Protein AF-A0A2K0XSJ3-F1 (afdb_monomer_lite)

Sequence (129 aa):
MYYWVDPITQGQSIPSISGEFYWQDGCLYLLNQHGKLAAAFPEFPKDAIQWNEQDKTLTMTNKDRPPKQFSFKMGDVIYTNGSNFRYEDILVDRFMNDKTPEDIKCLTTAVGVANLGTISIEKYDMSDK

Secondary structure (DSSP, 8-state):
------S------PPEEEEEEEEETTEEEEEETTEEEEEE-TTS-TTSEEEETTTTEEEEE---SS--EEEEETTPEEEEEEEEEEGGGS-HHHHHTT--HHHHHHHHTSSEEEEEEEEEEEEE-TT--

pLDDT: mean 76.55, std 16.12, range [33.06, 93.25]

Radius of gyration: 16.88 Å; chains: 1; bounding box: 43×54×40 Å

Foldseek 3Di:
DDDPDPPDPPVPPQDKDKAQWADDPNWTWGQDPVGTATEDAPPADPPQWDADPVQQKIWGWDPDVVIDIDIDHGRWMKIAGWDKDFCVRDDVVVVCPPDDPVRCVRHVVTRTHTHGDDPDIDTDDPVPD

Structure (mmCIF, N/CA/C/O backbone):
data_AF-A0A2K0XSJ3-F1
#
_entry.id   AF-A0A2K0XSJ3-F1
#
loop_
_atom_site.group_PDB
_atom_site.id
_atom_site.type_symbol
_atom_site.label_atom_id
_atom_site.label_alt_id
_atom_site.label_comp_id
_atom_site.label_asym_id
_atom_site.label_entity_id
_atom_site.label_seq_id
_atom_site.pdbx_PDB_ins_code
_atom_site.Cartn_x
_atom_site.Cartn_y
_atom_site.Cartn_z
_atom_site.occupancy
_atom_site.B_iso_or_equiv
_atom_site.auth_seq_id
_atom_site.auth_comp_id
_atom_site.auth_asym_id
_atom_site.auth_atom_id
_atom_site.pdbx_PDB_model_num
ATOM 1 N N . MET A 1 1 ? -1.631 41.365 25.341 1.00 34.91 1 MET A N 1
ATOM 2 C CA . MET A 1 1 ? -0.791 40.248 24.868 1.00 34.91 1 MET A CA 1
ATOM 3 C C . MET A 1 1 ? -1.286 39.922 23.471 1.00 34.91 1 MET A C 1
ATOM 5 O O . MET A 1 1 ? -2.375 39.385 23.341 1.00 34.91 1 MET A O 1
ATOM 9 N N . TYR A 1 2 ? -0.601 40.427 22.445 1.00 33.06 2 TYR A N 1
ATOM 10 C CA . TYR A 1 2 ? -1.016 40.266 21.051 1.00 33.06 2 TYR A CA 1
ATOM 11 C C . TYR A 1 2 ? -0.237 39.093 20.465 1.00 33.06 2 TYR A C 1
ATOM 13 O O . TYR A 1 2 ? 0.990 39.139 20.415 1.00 33.06 2 TYR A O 1
ATOM 21 N N . TYR A 1 3 ? -0.944 38.034 20.078 1.00 35.97 3 TYR A N 1
ATOM 22 C CA . TYR A 1 3 ? -0.349 36.914 19.361 1.00 35.97 3 TYR A CA 1
ATOM 23 C C . TYR A 1 3 ? -0.208 37.328 17.896 1.00 35.97 3 TYR A C 1
ATOM 25 O O . TYR A 1 3 ? -1.202 37.452 17.184 1.00 35.97 3 TYR A O 1
ATOM 33 N N . TRP A 1 4 ? 1.025 37.593 17.468 1.00 35.91 4 TRP A N 1
ATOM 34 C CA . TRP A 1 4 ? 1.365 37.648 16.051 1.00 35.91 4 TRP A CA 1
ATOM 35 C C . TRP A 1 4 ? 1.366 36.212 15.534 1.00 35.91 4 TRP A C 1
ATOM 37 O O . TRP A 1 4 ? 2.270 35.438 15.841 1.00 35.91 4 TRP A O 1
ATOM 47 N N . VAL A 1 5 ? 0.316 35.840 14.807 1.00 46.62 5 VAL A N 1
ATOM 48 C CA . VAL A 1 5 ? 0.317 34.621 13.998 1.00 46.62 5 VAL A CA 1
ATOM 49 C C . VAL A 1 5 ? 0.847 35.042 12.638 1.00 46.62 5 VAL A C 1
ATOM 51 O O . VAL A 1 5 ? 0.178 35.799 11.940 1.00 46.62 5 VAL A O 1
ATOM 54 N N . ASP A 1 6 ? 2.066 34.622 12.309 1.00 41.47 6 ASP A N 1
ATOM 55 C CA . ASP A 1 6 ? 2.642 34.789 10.975 1.00 41.47 6 ASP A CA 1
ATOM 56 C C . ASP A 1 6 ? 1.745 34.055 9.958 1.00 41.47 6 ASP A C 1
ATOM 58 O O . ASP A 1 6 ? 1.634 32.822 10.011 1.00 41.47 6 ASP A O 1
ATOM 62 N N . PRO A 1 7 ? 1.038 34.771 9.068 1.00 48.38 7 PRO A N 1
ATOM 63 C CA . PRO A 1 7 ? 0.263 34.154 8.018 1.00 48.38 7 PRO A CA 1
ATOM 64 C C . PRO A 1 7 ? 1.208 33.983 6.835 1.00 48.38 7 PRO A C 1
ATOM 66 O O . PRO A 1 7 ? 1.340 34.924 6.069 1.00 48.38 7 PRO A O 1
ATOM 69 N N . ILE A 1 8 ? 1.866 32.823 6.733 1.00 45.66 8 ILE A N 1
ATOM 70 C CA . ILE A 1 8 ? 2.554 32.221 5.561 1.00 45.66 8 ILE A CA 1
ATOM 71 C C . ILE A 1 8 ? 3.729 31.355 6.073 1.00 45.66 8 ILE A C 1
ATOM 73 O O . ILE A 1 8 ? 4.863 31.409 5.613 1.00 45.66 8 ILE A O 1
ATOM 77 N N . THR A 1 9 ? 3.450 30.407 6.966 1.00 44.47 9 THR A N 1
ATOM 78 C CA . THR A 1 9 ? 3.982 29.070 6.677 1.00 44.47 9 THR A CA 1
ATOM 79 C C . THR A 1 9 ? 2.993 28.478 5.688 1.00 44.47 9 THR A C 1
ATOM 81 O O . THR A 1 9 ? 1.965 27.928 6.070 1.00 44.47 9 THR A O 1
ATOM 84 N N . GLN A 1 10 ? 3.244 28.673 4.389 1.00 42.19 10 GLN A N 1
ATOM 85 C CA . GLN A 1 10 ? 2.702 27.758 3.388 1.00 42.19 10 GLN A CA 1
ATOM 86 C C . GLN A 1 10 ? 3.168 26.376 3.843 1.00 42.19 10 GLN A C 1
ATOM 88 O O . GLN A 1 10 ? 4.339 26.041 3.666 1.00 42.19 10 GLN A O 1
ATOM 93 N N . GLY A 1 11 ? 2.304 25.640 4.551 1.00 43.75 11 GLY A N 1
ATOM 94 C CA . GLY A 1 11 ? 2.582 24.266 4.937 1.00 43.75 11 GLY A CA 1
ATOM 95 C C . GLY A 1 11 ? 3.022 23.570 3.665 1.00 43.75 11 GLY A C 1
ATOM 96 O O . GLY A 1 11 ? 2.283 23.604 2.679 1.00 43.75 11 GLY A O 1
ATOM 97 N N . GLN A 1 12 ? 4.270 23.096 3.637 1.00 43.47 12 GLN A N 1
ATOM 98 C CA . GLN A 1 12 ? 4.832 22.472 2.446 1.00 43.47 12 GLN A CA 1
ATOM 99 C C . GLN A 1 12 ? 3.807 21.466 1.932 1.00 43.47 12 GLN A C 1
ATOM 101 O O . GLN A 1 12 ? 3.343 20.635 2.712 1.00 43.47 12 GLN A O 1
ATOM 106 N N . SER A 1 13 ? 3.401 21.602 0.663 1.00 47.97 13 SER A N 1
ATOM 107 C CA . SER A 1 13 ? 2.453 20.681 0.037 1.00 47.97 13 SER A CA 1
ATOM 108 C C . SER A 1 13 ? 2.991 19.277 0.240 1.00 47.97 13 SER A C 1
ATOM 110 O O . SER A 1 13 ? 3.991 18.910 -0.379 1.00 47.97 13 SER A O 1
ATOM 112 N N . ILE A 1 14 ? 2.375 18.517 1.141 1.00 55.66 14 ILE A N 1
ATOM 113 C CA . ILE A 1 14 ? 2.830 17.166 1.406 1.00 55.66 14 ILE A CA 1
ATOM 114 C C . ILE A 1 14 ? 2.374 16.347 0.196 1.00 55.66 14 ILE A C 1
ATOM 116 O O . ILE A 1 14 ? 1.168 16.314 -0.061 1.00 55.66 14 ILE A O 1
ATOM 120 N N . PRO A 1 15 ? 3.292 15.764 -0.595 1.00 61.25 15 PRO A N 1
ATOM 121 C CA . PRO A 1 15 ? 2.915 15.013 -1.783 1.00 61.25 15 PRO A CA 1
ATOM 122 C C . PRO A 1 15 ? 1.889 13.950 -1.404 1.00 61.25 15 PRO A C 1
ATOM 124 O O . PRO A 1 15 ? 2.125 13.152 -0.495 1.00 61.25 15 PRO A O 1
ATOM 127 N N . SER A 1 16 ? 0.730 13.999 -2.059 1.00 73.69 16 SER A N 1
ATOM 128 C CA . SER A 1 16 ? -0.356 13.062 -1.830 1.00 73.69 16 SER A CA 1
ATOM 129 C C . SER A 1 16 ? -0.290 11.940 -2.856 1.00 73.69 16 SER A C 1
ATOM 131 O O . SER A 1 16 ? -0.120 12.152 -4.057 1.00 73.69 16 SER A O 1
ATOM 133 N N . ILE A 1 17 ? -0.414 10.719 -2.363 1.00 81.38 17 ILE A N 1
ATOM 134 C CA . ILE A 1 17 ? -0.574 9.518 -3.161 1.00 81.38 17 ILE A CA 1
ATOM 135 C C . ILE A 1 17 ? -1.963 8.967 -2.891 1.00 81.38 17 ILE A C 1
ATOM 137 O O . ILE A 1 17 ? -2.459 8.998 -1.764 1.00 81.38 17 ILE A O 1
ATOM 141 N N . SER A 1 18 ? -2.603 8.499 -3.956 1.00 86.81 18 SER A N 1
ATOM 142 C CA . SER A 1 18 ? -3.914 7.880 -3.871 1.00 86.81 18 SER A CA 1
ATOM 143 C C . SER A 1 18 ? -3.973 6.616 -4.705 1.00 86.81 18 SER A C 1
ATOM 145 O O . SER A 1 18 ? -3.262 6.477 -5.708 1.00 86.81 18 SER A O 1
ATOM 147 N N . GLY A 1 19 ? -4.806 5.689 -4.258 1.00 87.81 19 GLY A N 1
ATOM 148 C CA . GLY A 1 19 ? -5.080 4.458 -4.971 1.00 87.81 19 GLY A CA 1
ATOM 149 C C . GLY A 1 19 ? -6.080 3.592 -4.230 1.00 87.81 19 GLY A C 1
ATOM 150 O O . GLY A 1 19 ? -6.262 3.714 -3.019 1.00 87.81 19 GLY A O 1
ATOM 151 N N . GLU A 1 20 ? -6.719 2.714 -4.984 1.00 93.06 20 GLU A N 1
ATOM 152 C CA . GLU A 1 20 ? -7.548 1.652 -4.447 1.00 93.06 20 GLU A CA 1
ATOM 153 C C . GLU A 1 20 ? -6.660 0.631 -3.733 1.00 93.06 20 GLU A C 1
ATOM 155 O O . GLU A 1 20 ? -5.664 0.147 -4.279 1.00 93.06 20 GLU A O 1
ATOM 160 N N . PHE A 1 21 ? -7.009 0.322 -2.493 1.00 90.19 21 PHE A N 1
ATOM 161 C CA . PHE A 1 21 ? -6.300 -0.646 -1.682 1.00 90.19 21 PHE A CA 1
ATOM 162 C C . PHE A 1 21 ? -6.623 -2.076 -2.120 1.00 90.19 21 PHE A C 1
ATOM 164 O O . PHE A 1 21 ? -7.784 -2.484 -2.209 1.00 90.19 21 PHE A O 1
ATOM 171 N N . TYR A 1 22 ? -5.568 -2.860 -2.337 1.00 92.50 22 TYR A N 1
ATOM 172 C CA . TYR A 1 22 ? -5.668 -4.227 -2.826 1.00 92.50 22 TYR A CA 1
ATOM 173 C C . TYR A 1 22 ? -4.671 -5.145 -2.109 1.00 92.50 22 TYR A C 1
ATOM 175 O O . TYR A 1 22 ? -3.477 -4.854 -2.041 1.00 92.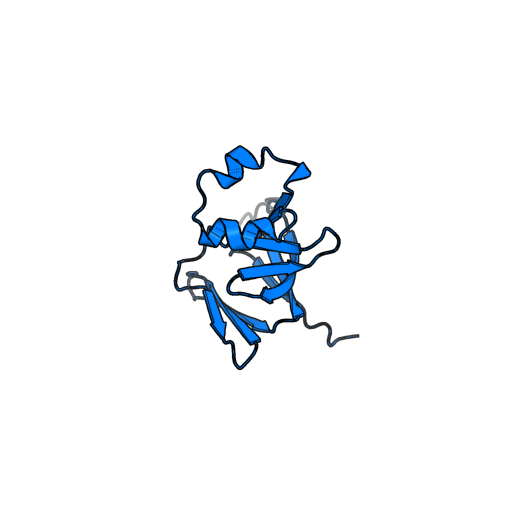50 22 TYR A O 1
ATOM 183 N N . TRP A 1 23 ? -5.151 -6.274 -1.586 1.00 90.50 23 TRP A N 1
ATOM 184 C CA . TRP A 1 23 ? -4.331 -7.293 -0.927 1.00 90.50 23 TRP A CA 1
ATOM 185 C C . TRP A 1 23 ? -4.323 -8.584 -1.740 1.00 90.50 23 TRP A C 1
ATOM 187 O O . TRP A 1 23 ? -5.380 -9.102 -2.101 1.00 90.50 23 TRP A O 1
ATOM 197 N N . GLN A 1 24 ? -3.137 -9.130 -2.003 1.00 88.94 24 GLN A N 1
ATOM 198 C CA . GLN A 1 24 ? -2.992 -10.399 -2.712 1.00 88.94 24 GLN A CA 1
ATOM 199 C C . GLN A 1 24 ? -1.712 -11.123 -2.291 1.00 88.94 24 GLN A C 1
ATOM 201 O O . GLN A 1 24 ? -0.646 -10.521 -2.237 1.00 88.94 24 GLN A O 1
ATOM 206 N N . ASP A 1 25 ? -1.812 -12.431 -2.037 1.00 86.75 25 ASP A N 1
ATOM 207 C CA . ASP A 1 25 ? -0.674 -13.331 -1.790 1.00 86.75 25 ASP A CA 1
ATOM 208 C C . ASP A 1 25 ? 0.300 -12.855 -0.691 1.00 86.75 25 ASP A C 1
ATOM 210 O O . ASP A 1 25 ? 1.505 -13.116 -0.757 1.00 86.75 25 ASP A O 1
ATOM 214 N N . GLY A 1 26 ? -0.220 -12.175 0.337 1.00 84.62 26 GLY A N 1
ATOM 215 C CA . GLY A 1 26 ? 0.573 -11.622 1.442 1.00 84.62 26 GLY A CA 1
ATOM 216 C C . GLY A 1 26 ? 1.206 -10.257 1.152 1.00 84.62 26 GLY A C 1
ATOM 217 O O . GLY A 1 26 ? 2.029 -9.796 1.936 1.00 84.62 26 GLY A O 1
ATOM 218 N N . CYS A 1 27 ? 0.843 -9.627 0.037 1.00 89.31 27 CYS A N 1
ATOM 219 C CA . CYS A 1 27 ? 1.373 -8.351 -0.413 1.00 89.31 27 CYS A CA 1
ATOM 220 C C . CYS A 1 27 ? 0.279 -7.283 -0.459 1.00 89.31 27 CYS A C 1
ATOM 222 O O . CYS A 1 27 ? -0.860 -7.544 -0.859 1.00 89.31 27 CYS A O 1
ATOM 224 N N . LEU A 1 28 ? 0.663 -6.064 -0.084 1.00 89.94 28 LEU A N 1
ATOM 225 C CA . LEU A 1 28 ? -0.198 -4.891 -0.099 1.00 89.94 28 LEU A CA 1
ATOM 226 C C . LEU A 1 28 ? 0.085 -4.036 -1.329 1.00 89.94 28 LEU A C 1
ATOM 228 O O . LEU A 1 28 ? 1.243 -3.747 -1.637 1.00 89.94 28 LEU A O 1
ATOM 232 N N . TYR A 1 29 ? -0.972 -3.604 -2.006 1.00 92.69 29 TYR A N 1
ATOM 233 C CA . TYR A 1 29 ? -0.886 -2.795 -3.209 1.00 92.69 29 TYR A CA 1
ATOM 234 C C . TYR A 1 29 ? -1.804 -1.581 -3.145 1.00 92.69 29 TYR A C 1
ATOM 236 O O . TYR A 1 29 ? -2.865 -1.606 -2.518 1.00 92.69 29 TYR A O 1
ATOM 244 N N . LEU A 1 30 ? -1.398 -0.542 -3.869 1.00 91.88 30 LEU A N 1
ATOM 245 C CA . LEU A 1 30 ? -2.274 0.533 -4.304 1.00 91.88 30 LEU A CA 1
ATOM 246 C C . LEU A 1 30 ? -2.436 0.474 -5.817 1.00 91.88 30 LEU A C 1
ATOM 248 O O . LEU A 1 30 ? -1.451 0.518 -6.558 1.00 91.88 30 LEU A O 1
ATOM 252 N N . LEU A 1 31 ? -3.682 0.388 -6.266 1.00 93.19 31 LEU A N 1
ATOM 253 C CA . LEU A 1 31 ? -4.049 0.471 -7.671 1.00 93.19 31 LEU A CA 1
ATOM 254 C C . LEU A 1 31 ? -4.409 1.916 -7.990 1.00 93.19 31 LEU A C 1
ATOM 256 O O . LEU A 1 31 ? -5.309 2.495 -7.387 1.00 93.19 31 LEU A O 1
ATOM 260 N N . ASN A 1 32 ? -3.713 2.517 -8.942 1.00 88.06 32 ASN A N 1
ATOM 261 C CA . ASN A 1 32 ? -4.059 3.843 -9.433 1.00 88.06 32 ASN A CA 1
ATOM 262 C C . ASN A 1 32 ? -3.979 3.889 -10.960 1.00 88.06 32 ASN A C 1
ATOM 264 O O . ASN A 1 32 ? -3.676 2.893 -11.616 1.00 88.06 32 ASN A O 1
ATOM 268 N N . GLN A 1 33 ? -4.232 5.065 -11.537 1.00 85.00 33 GLN A N 1
ATOM 269 C CA . GLN A 1 33 ? -4.180 5.276 -12.989 1.00 85.00 33 GLN A CA 1
ATOM 270 C C . GLN A 1 33 ? -2.817 4.934 -13.626 1.00 85.00 33 GLN A C 1
ATOM 272 O O . GLN A 1 33 ? -2.739 4.744 -14.836 1.00 85.00 33 GLN A O 1
ATOM 277 N N . HIS A 1 34 ? -1.747 4.860 -12.829 1.00 81.94 34 HIS A N 1
ATOM 278 C CA . HIS A 1 34 ? -0.392 4.534 -13.276 1.00 81.94 34 HIS A CA 1
ATOM 279 C C . HIS A 1 34 ? -0.051 3.044 -13.114 1.00 81.94 34 HIS A C 1
ATOM 281 O O . HIS A 1 34 ? 1.008 2.613 -13.567 1.00 81.94 34 HIS A O 1
ATOM 287 N N . GLY A 1 35 ? -0.933 2.255 -12.494 1.00 89.31 35 GLY A N 1
ATOM 288 C CA . GLY A 1 35 ? -0.807 0.810 -12.352 1.00 89.31 35 GLY A CA 1
ATOM 289 C C . GLY A 1 35 ? -0.811 0.330 -10.902 1.00 89.31 35 GLY A C 1
ATOM 290 O O . GLY A 1 35 ? -1.262 1.015 -9.984 1.00 89.31 35 GLY A O 1
ATOM 291 N N . LYS A 1 36 ? -0.322 -0.899 -10.713 1.00 93.25 36 LYS A N 1
ATOM 292 C CA . LYS A 1 36 ? -0.250 -1.571 -9.413 1.00 93.25 36 LYS A CA 1
ATOM 293 C C . LYS A 1 36 ? 1.075 -1.254 -8.726 1.00 93.25 36 LYS A C 1
ATOM 295 O O . LYS A 1 36 ? 2.119 -1.741 -9.157 1.00 93.25 36 LYS A O 1
ATOM 300 N N . LEU A 1 37 ? 1.033 -0.464 -7.660 1.00 92.06 37 LEU A N 1
ATOM 301 C CA . LEU A 1 37 ? 2.199 -0.105 -6.854 1.00 92.06 37 LEU A CA 1
ATOM 302 C C . LEU A 1 37 ? 2.256 -0.980 -5.605 1.00 92.06 37 LEU A C 1
ATOM 304 O O . LEU A 1 37 ? 1.261 -1.091 -4.893 1.00 92.06 37 LEU A O 1
ATOM 308 N N . ALA A 1 38 ? 3.411 -1.582 -5.324 1.00 91.44 38 ALA A N 1
ATOM 309 C CA . ALA A 1 38 ? 3.639 -2.263 -4.055 1.00 91.44 38 ALA A CA 1
ATOM 310 C C . ALA A 1 38 ? 3.673 -1.216 -2.943 1.00 91.44 38 ALA A C 1
ATOM 312 O O . ALA A 1 38 ? 4.429 -0.247 -3.014 1.00 91.44 38 ALA A O 1
ATOM 313 N N . ALA A 1 39 ? 2.837 -1.380 -1.933 1.00 89.50 39 ALA A N 1
ATOM 314 C CA . ALA A 1 39 ? 2.767 -0.434 -0.842 1.00 89.50 39 ALA A CA 1
ATOM 315 C C . ALA A 1 39 ? 3.790 -0.788 0.235 1.00 89.50 39 ALA A C 1
ATOM 317 O O . ALA A 1 39 ? 3.883 -1.930 0.685 1.00 89.50 39 ALA A O 1
ATOM 318 N N . ALA A 1 40 ? 4.536 0.217 0.665 1.00 86.25 40 ALA A N 1
ATOM 319 C CA . ALA A 1 40 ? 5.478 0.128 1.760 1.00 86.25 40 ALA A CA 1
ATOM 320 C C . ALA A 1 40 ? 5.143 1.187 2.806 1.00 86.25 40 ALA A C 1
ATOM 322 O O . ALA A 1 40 ? 4.643 2.267 2.493 1.00 86.25 40 ALA A O 1
ATOM 323 N N . PHE A 1 41 ? 5.460 0.880 4.057 1.00 81.38 41 PHE A N 1
ATOM 324 C CA . PHE A 1 41 ? 5.151 1.738 5.193 1.00 81.38 41 PHE A CA 1
ATOM 325 C C . PHE A 1 41 ? 6.423 1.995 6.002 1.00 81.38 41 PHE A C 1
ATOM 327 O O . PHE A 1 41 ? 6.590 1.442 7.088 1.00 81.38 41 PHE A O 1
ATOM 334 N N . PRO A 1 42 ? 7.365 2.790 5.466 1.00 74.44 42 PRO A N 1
ATOM 335 C CA . PRO A 1 42 ? 8.688 2.966 6.069 1.00 74.44 42 PRO A CA 1
ATOM 336 C C . PRO A 1 42 ? 8.635 3.570 7.480 1.00 74.44 42 PRO A C 1
ATOM 338 O O . PRO A 1 42 ? 9.532 3.334 8.285 1.00 74.44 42 PRO A O 1
ATOM 341 N N . GLU A 1 43 ? 7.583 4.330 7.784 1.00 72.00 43 GLU A N 1
ATOM 342 C CA . GLU A 1 43 ? 7.382 4.987 9.079 1.00 72.00 43 GLU A CA 1
ATOM 343 C C . GLU A 1 43 ? 6.529 4.158 10.054 1.00 72.00 43 GLU A C 1
ATOM 345 O O . GLU A 1 43 ? 6.448 4.497 11.237 1.00 72.00 43 GLU A O 1
ATOM 350 N N . PHE A 1 44 ? 5.899 3.066 9.597 1.00 70.00 44 PHE A N 1
ATOM 351 C CA . PHE A 1 44 ? 5.070 2.239 10.468 1.00 70.00 44 PHE A CA 1
ATOM 352 C C . PHE A 1 44 ? 5.912 1.212 11.244 1.00 70.00 44 PHE A C 1
ATOM 354 O O . PHE A 1 44 ? 6.788 0.544 10.691 1.00 70.00 44 PHE A O 1
ATOM 361 N N . PRO A 1 45 ? 5.613 1.013 12.537 1.00 69.00 45 PRO A N 1
ATOM 362 C CA . PRO A 1 45 ? 6.071 -0.152 13.286 1.00 69.00 45 PRO A CA 1
ATOM 363 C C . PRO A 1 45 ? 5.646 -1.457 12.600 1.00 69.00 45 PRO A C 1
ATOM 365 O O . PRO A 1 45 ? 4.555 -1.532 12.038 1.00 69.00 45 PRO A O 1
ATOM 368 N N . LYS A 1 46 ? 6.462 -2.513 12.710 1.00 66.88 46 LYS A N 1
ATOM 369 C CA . LYS A 1 46 ? 6.182 -3.822 12.084 1.00 66.88 46 LYS A CA 1
ATOM 370 C C . LYS A 1 46 ? 4.825 -4.427 12.474 1.00 66.88 46 LYS A C 1
ATOM 372 O O . LYS A 1 46 ? 4.263 -5.194 11.708 1.00 66.88 46 LYS A O 1
ATOM 377 N N . ASP A 1 47 ? 4.321 -4.101 13.657 1.00 74.69 47 ASP A N 1
ATOM 378 C CA . ASP A 1 47 ? 3.077 -4.596 14.254 1.00 74.69 47 ASP A CA 1
ATOM 379 C C . ASP A 1 47 ? 1.877 -3.652 14.070 1.00 74.69 47 ASP A C 1
ATOM 381 O O . ASP A 1 47 ? 0.750 -3.985 14.440 1.00 74.69 47 ASP A O 1
ATOM 385 N N . ALA A 1 48 ? 2.107 -2.473 13.494 1.00 79.94 48 ALA A N 1
ATOM 386 C CA . ALA A 1 48 ? 1.094 -1.435 13.367 1.00 79.94 48 ALA A CA 1
ATOM 387 C C . ALA A 1 48 ? 0.156 -1.625 12.168 1.00 79.94 48 ALA A C 1
ATOM 389 O O . ALA A 1 48 ? -0.817 -0.881 12.038 1.00 79.94 48 ALA A O 1
ATOM 390 N N . ILE A 1 49 ? 0.447 -2.601 11.307 1.00 83.06 49 ILE A N 1
ATOM 391 C CA . ILE A 1 49 ? -0.322 -2.914 10.105 1.00 83.06 49 ILE A CA 1
ATOM 392 C C . ILE A 1 49 ? -0.808 -4.345 10.217 1.00 83.06 49 ILE A C 1
ATOM 394 O O . ILE A 1 49 ? -0.017 -5.276 10.353 1.00 83.06 49 ILE A O 1
ATOM 398 N N . GLN A 1 50 ? -2.122 -4.508 10.180 1.00 87.31 50 GLN A N 1
ATOM 399 C CA . GLN A 1 50 ? -2.776 -5.786 10.398 1.00 87.31 50 GLN A CA 1
ATOM 400 C C . GLN A 1 50 ? -3.775 -6.034 9.281 1.00 87.31 50 GLN A C 1
ATOM 402 O O . GLN A 1 50 ? -4.570 -5.161 8.940 1.00 87.31 50 GLN A O 1
ATOM 407 N N . TRP A 1 51 ? -3.729 -7.235 8.720 1.00 89.44 51 TRP A N 1
ATOM 408 C CA . TRP A 1 51 ? -4.672 -7.683 7.710 1.00 89.44 51 TRP A CA 1
ATOM 409 C C . TRP A 1 51 ? -5.605 -8.736 8.301 1.00 89.44 51 TRP A C 1
ATOM 411 O O . TRP A 1 51 ? -5.154 -9.746 8.844 1.00 89.44 51 TRP A O 1
ATOM 421 N N . ASN A 1 52 ? -6.907 -8.502 8.171 1.00 90.81 52 ASN A N 1
ATOM 422 C CA . ASN A 1 52 ? -7.944 -9.468 8.485 1.00 90.81 52 ASN A CA 1
ATOM 423 C C . ASN A 1 52 ? -8.464 -10.089 7.181 1.00 90.81 52 ASN A C 1
ATOM 425 O O . ASN A 1 52 ? -9.163 -9.441 6.403 1.00 90.81 52 ASN A O 1
ATOM 429 N N . GLU A 1 53 ? -8.136 -11.365 6.969 1.00 88.88 53 GLU A N 1
ATOM 430 C CA . GLU A 1 53 ? -8.511 -12.129 5.775 1.00 88.88 53 GLU A CA 1
ATOM 431 C C . GLU A 1 53 ? -10.022 -12.405 5.684 1.00 88.88 53 GLU A C 1
ATOM 433 O O . GLU A 1 53 ? -10.557 -12.468 4.577 1.00 88.88 53 GLU A O 1
ATOM 438 N N . GLN A 1 54 ? -10.713 -12.554 6.823 1.00 90.62 54 GLN A N 1
ATOM 439 C CA . GLN A 1 54 ? -12.153 -12.840 6.866 1.00 90.62 54 GLN A CA 1
ATOM 440 C C . GLN A 1 54 ? -12.960 -11.628 6.403 1.00 90.62 54 GLN A C 1
ATOM 442 O O . GLN A 1 54 ? -13.822 -11.748 5.535 1.00 90.62 54 GLN A O 1
ATOM 447 N N . ASP A 1 55 ? -12.616 -10.455 6.933 1.00 91.25 55 ASP A N 1
ATOM 448 C CA . ASP A 1 55 ? -13.333 -9.204 6.665 1.00 91.25 55 ASP A CA 1
ATOM 449 C C . ASP A 1 55 ? -12.713 -8.391 5.524 1.00 91.25 55 ASP A C 1
ATOM 451 O O . ASP A 1 55 ? -13.159 -7.277 5.237 1.00 91.25 55 ASP A O 1
ATOM 455 N N . LYS A 1 56 ? -11.645 -8.912 4.907 1.00 91.44 56 LYS A N 1
ATOM 456 C CA . LYS A 1 56 ? -10.846 -8.241 3.873 1.00 91.44 56 LYS A CA 1
ATOM 457 C C . LYS A 1 56 ? -10.490 -6.805 4.261 1.00 91.44 56 LYS A C 1
ATOM 459 O O . LYS A 1 56 ? -10.621 -5.879 3.459 1.00 91.44 56 LYS A O 1
ATOM 464 N N . THR A 1 57 ? -10.085 -6.625 5.516 1.00 91.81 57 THR A N 1
ATOM 465 C CA . THR A 1 57 ? -9.878 -5.311 6.130 1.00 91.81 57 THR A CA 1
ATOM 466 C C . THR A 1 57 ? -8.431 -5.141 6.578 1.00 91.81 57 THR A C 1
ATOM 468 O O . THR A 1 57 ? -7.886 -5.970 7.305 1.00 91.81 57 THR A O 1
ATOM 471 N N . LEU A 1 58 ? -7.821 -4.040 6.156 1.00 88.69 58 LEU A N 1
ATOM 472 C CA . LEU A 1 58 ? -6.544 -3.533 6.626 1.00 88.69 58 LEU A CA 1
ATOM 473 C C . LEU A 1 58 ? -6.778 -2.566 7.780 1.00 88.69 58 LEU A C 1
ATOM 475 O O . LEU A 1 58 ? -7.496 -1.580 7.627 1.00 88.69 58 LEU A O 1
ATOM 479 N N . THR A 1 59 ? -6.110 -2.801 8.898 1.00 89.12 59 THR A N 1
ATOM 480 C CA . THR A 1 59 ? -6.071 -1.873 10.022 1.00 89.12 59 THR A CA 1
ATOM 481 C C . THR A 1 59 ? -4.660 -1.334 10.186 1.00 89.12 59 THR A C 1
ATOM 483 O O . THR A 1 59 ? -3.694 -2.089 10.279 1.00 89.12 59 THR A O 1
ATOM 486 N N . MET A 1 60 ? -4.549 -0.012 10.235 1.00 84.25 60 MET A N 1
ATOM 487 C CA . MET A 1 60 ? -3.301 0.714 10.428 1.00 84.25 60 MET A CA 1
ATOM 488 C C . MET A 1 60 ? -3.409 1.561 11.687 1.00 84.25 60 MET A C 1
ATOM 490 O O . MET A 1 60 ? -4.335 2.357 11.816 1.00 84.25 60 MET A O 1
ATOM 494 N N . THR A 1 61 ? -2.466 1.418 12.613 1.00 82.50 61 THR A N 1
ATOM 495 C CA . THR A 1 61 ? -2.451 2.200 13.858 1.00 82.50 61 THR A CA 1
ATOM 496 C C . THR A 1 61 ? -1.199 3.067 13.917 1.00 82.50 61 THR A C 1
ATOM 498 O O . THR A 1 61 ? -0.095 2.554 14.071 1.00 82.50 61 THR A O 1
ATOM 501 N N . ASN A 1 62 ? -1.350 4.387 13.801 1.00 74.38 62 ASN A N 1
ATOM 502 C CA . ASN A 1 62 ? -0.228 5.308 13.971 1.00 74.38 62 ASN A CA 1
ATOM 503 C C . ASN A 1 62 ? 0.116 5.474 15.469 1.00 74.38 62 ASN A C 1
ATOM 505 O 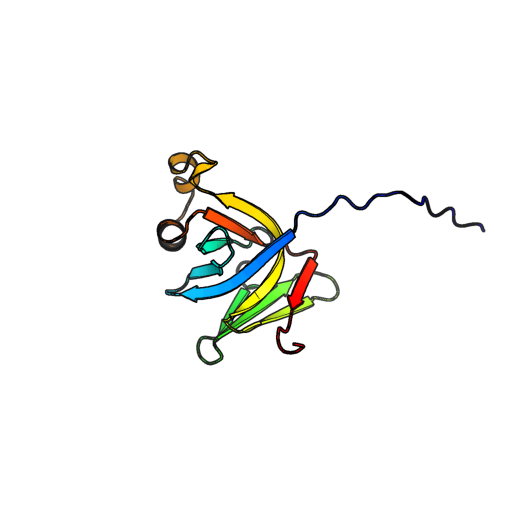O . ASN A 1 62 ? -0.752 5.394 16.339 1.00 74.38 62 ASN A O 1
ATOM 509 N N . LYS A 1 63 ? 1.391 5.741 15.769 1.00 70.50 63 LYS A N 1
ATOM 510 C CA . LYS A 1 63 ? 1.946 6.007 17.104 1.00 70.50 63 LYS A CA 1
ATOM 511 C C . LYS A 1 63 ? 1.775 7.458 17.587 1.00 70.50 63 LYS A C 1
ATOM 513 O O . LYS A 1 63 ? 2.404 7.834 18.580 1.00 70.50 63 LYS A O 1
ATOM 518 N N . ASP A 1 64 ? 0.939 8.256 16.924 1.00 70.25 64 ASP A N 1
ATOM 519 C CA . ASP A 1 64 ? 0.568 9.601 17.377 1.00 70.25 64 ASP A CA 1
ATOM 520 C C . ASP A 1 64 ? 0.032 9.599 18.820 1.00 70.25 64 ASP A C 1
ATOM 522 O O . ASP A 1 64 ? -0.355 8.568 19.376 1.00 70.25 64 ASP A O 1
ATOM 526 N N . ARG A 1 65 ? -0.002 10.777 19.454 1.00 69.69 65 ARG A N 1
ATOM 527 C CA . ARG A 1 65 ? -0.649 10.970 20.759 1.00 69.69 65 ARG A CA 1
ATOM 528 C C . ARG A 1 65 ? -1.786 11.990 20.631 1.00 69.69 65 ARG A C 1
ATOM 530 O O . ARG A 1 65 ? -1.491 13.181 20.545 1.00 69.69 65 ARG A O 1
ATOM 537 N N . PRO A 1 66 ? -3.062 11.557 20.663 1.00 76.50 66 PRO A N 1
ATOM 538 C CA . PRO A 1 66 ? -3.532 10.173 20.831 1.00 76.50 66 PRO A CA 1
ATOM 539 C C . PRO A 1 66 ? -3.300 9.295 19.580 1.00 76.50 66 PRO A C 1
ATOM 541 O O . PRO A 1 66 ? -3.260 9.838 18.474 1.00 76.50 66 PRO A O 1
ATOM 544 N N . PRO A 1 67 ? -3.181 7.957 19.734 1.00 74.69 67 PRO A N 1
ATOM 545 C CA . PRO A 1 67 ? -3.052 7.047 18.599 1.00 74.69 67 PRO A CA 1
ATOM 546 C C . PRO A 1 67 ? -4.263 7.160 17.680 1.00 74.69 67 PRO A C 1
ATOM 548 O O . PRO A 1 67 ? -5.403 7.198 18.150 1.00 74.69 67 PRO A O 1
ATOM 551 N N . LYS A 1 68 ? -4.019 7.179 16.371 1.00 79.50 68 LYS A N 1
ATOM 552 C CA . LYS A 1 68 ? -5.073 7.131 15.354 1.00 79.50 68 LYS A CA 1
ATOM 553 C C . LYS A 1 68 ? -5.069 5.765 14.693 1.00 79.50 68 LYS A C 1
ATOM 555 O O . LYS A 1 68 ? -4.018 5.285 14.270 1.00 79.50 68 LYS A O 1
ATOM 560 N N . GLN A 1 69 ? -6.247 5.162 14.606 1.00 84.69 69 GLN A N 1
ATOM 561 C CA . GLN A 1 69 ? -6.464 3.912 13.898 1.00 84.69 69 GLN A CA 1
ATOM 562 C C . GLN A 1 69 ? -7.281 4.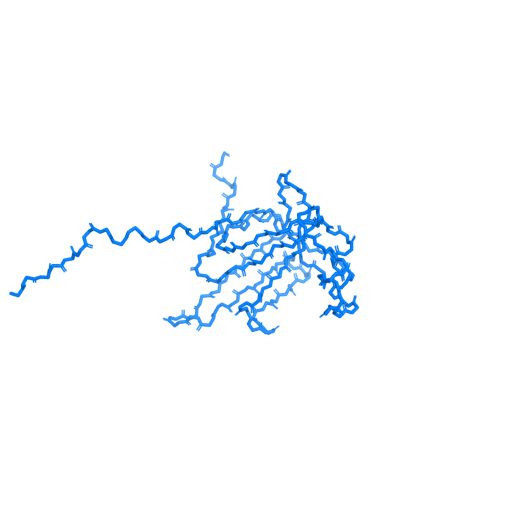180 12.637 1.00 84.69 69 GLN A C 1
ATOM 564 O O . GLN A 1 69 ? -8.283 4.892 12.679 1.00 84.69 69 GLN A O 1
ATOM 569 N N . PHE A 1 70 ? -6.852 3.586 11.533 1.00 84.94 70 PHE A N 1
ATOM 570 C CA . PHE A 1 70 ? -7.507 3.651 10.237 1.00 84.94 70 PHE A CA 1
ATOM 571 C C . PHE A 1 70 ? -7.858 2.234 9.798 1.00 84.94 70 PHE A C 1
ATOM 573 O O . PHE A 1 70 ? -7.040 1.326 9.953 1.00 84.94 70 PHE A O 1
ATOM 580 N N . SER A 1 71 ? -9.058 2.055 9.250 1.00 88.94 71 SER A N 1
ATOM 581 C CA . SER A 1 71 ? -9.531 0.760 8.759 1.00 88.94 71 SER A CA 1
ATOM 582 C C . SER A 1 71 ? -10.056 0.883 7.333 1.00 88.94 71 SER A C 1
ATOM 584 O O . SER A 1 71 ? -11.007 1.627 7.063 1.00 88.94 71 SER A O 1
ATOM 586 N N . PHE A 1 72 ? -9.451 0.114 6.436 1.00 87.81 72 PHE A N 1
ATOM 587 C CA . PHE A 1 72 ? -9.745 0.089 5.009 1.00 87.81 72 PHE A CA 1
ATOM 588 C C . PHE A 1 72 ? -10.188 -1.306 4.602 1.00 87.81 72 PHE A C 1
ATOM 590 O O . PHE A 1 72 ? -9.497 -2.283 4.873 1.00 87.81 72 PHE A O 1
ATOM 597 N N . LYS A 1 73 ? -11.333 -1.413 3.944 1.00 92.06 73 LYS A N 1
ATOM 598 C CA . LYS A 1 73 ? -11.738 -2.625 3.244 1.00 92.06 73 LYS A CA 1
ATOM 599 C C . LYS A 1 73 ? -11.040 -2.671 1.894 1.00 92.06 73 LYS A C 1
ATOM 601 O O . LYS A 1 73 ? -10.751 -1.637 1.303 1.00 92.06 73 LYS A O 1
ATOM 606 N N . MET A 1 74 ? -10.769 -3.872 1.402 1.00 90.56 74 MET A N 1
ATOM 607 C CA . MET A 1 74 ? -10.296 -4.070 0.034 1.00 90.56 74 MET A CA 1
ATOM 608 C C . MET A 1 74 ? -11.245 -3.381 -0.957 1.00 90.56 74 MET A C 1
ATOM 610 O O . MET A 1 74 ? -12.457 -3.570 -0.865 1.00 90.56 74 MET A O 1
ATOM 614 N N . GLY A 1 75 ? -10.695 -2.575 -1.866 1.00 89.12 75 GLY A N 1
ATOM 615 C CA . GLY A 1 75 ? -11.468 -1.702 -2.756 1.00 89.12 75 GLY A CA 1
ATOM 616 C C . GLY A 1 75 ? -11.680 -0.270 -2.239 1.00 89.12 75 GLY A C 1
ATOM 617 O O . GLY A 1 75 ? -12.095 0.594 -3.008 1.00 89.12 75 GLY A O 1
ATOM 618 N N . ASP A 1 76 ? -11.373 0.023 -0.970 1.00 89.38 76 ASP A N 1
ATOM 619 C CA . ASP A 1 76 ? -11.397 1.400 -0.467 1.00 89.38 76 ASP A CA 1
ATOM 620 C C . ASP A 1 76 ? -10.253 2.211 -1.085 1.00 89.38 76 ASP A C 1
ATOM 622 O O . ASP A 1 76 ? -9.140 1.713 -1.274 1.00 89.38 76 ASP A O 1
ATOM 626 N N . VAL A 1 77 ? -10.496 3.496 -1.340 1.00 88.06 77 VAL A N 1
ATOM 627 C CA . VAL A 1 77 ? -9.446 4.408 -1.800 1.00 88.06 77 VAL A CA 1
ATOM 628 C C . VAL A 1 77 ? -8.725 5.002 -0.596 1.00 88.06 77 VAL A C 1
ATOM 630 O O . VAL A 1 77 ? -9.336 5.646 0.262 1.00 88.06 77 VAL A O 1
ATOM 633 N N . ILE A 1 78 ? -7.409 4.801 -0.553 1.00 84.50 78 ILE A N 1
ATOM 634 C CA . ILE A 1 78 ? -6.525 5.429 0.427 1.00 84.50 78 ILE A CA 1
ATOM 635 C C . ILE A 1 78 ? -5.982 6.711 -0.185 1.00 84.50 78 ILE A C 1
ATOM 637 O O . ILE A 1 78 ? -5.399 6.679 -1.268 1.00 84.50 78 ILE A O 1
ATOM 641 N N . TYR A 1 79 ? -6.124 7.820 0.535 1.00 83.88 79 TYR A N 1
ATOM 642 C CA . TYR A 1 79 ? -5.419 9.065 0.261 1.00 83.88 79 TYR A CA 1
ATOM 643 C C . TYR A 1 79 ? -4.428 9.294 1.383 1.00 83.88 79 TYR A C 1
ATOM 645 O O . TYR A 1 79 ? -4.814 9.346 2.548 1.00 83.88 79 TYR A O 1
ATOM 653 N N . THR A 1 80 ? -3.149 9.413 1.052 1.00 78.81 80 THR A N 1
ATOM 654 C CA . THR A 1 80 ? -2.148 9.676 2.078 1.00 78.81 80 THR A CA 1
ATOM 655 C C . THR A 1 80 ? -1.045 10.585 1.601 1.00 78.81 80 THR A C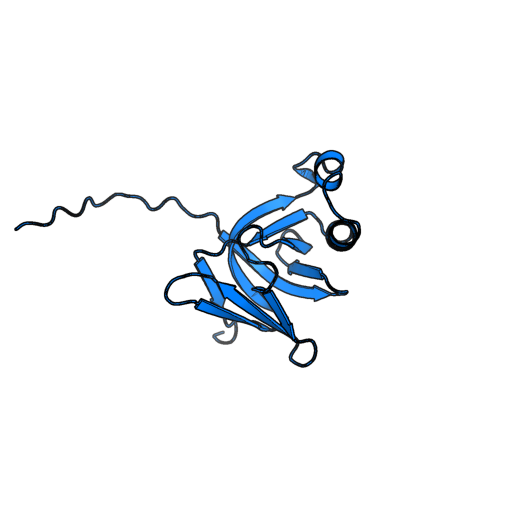 1
ATOM 657 O O . THR A 1 80 ? -0.765 10.668 0.408 1.00 78.81 80 THR A O 1
ATOM 660 N N . ASN A 1 81 ? -0.370 11.243 2.538 1.00 78.56 81 ASN A N 1
ATOM 661 C CA . ASN A 1 81 ? 0.949 11.763 2.236 1.00 78.56 81 ASN A CA 1
ATOM 662 C C . ASN A 1 81 ? 1.920 10.628 1.888 1.00 78.56 81 ASN A C 1
ATOM 664 O O . ASN A 1 81 ? 1.760 9.508 2.372 1.00 78.56 81 ASN A O 1
ATOM 668 N N . GLY A 1 82 ? 2.943 10.908 1.088 1.00 80.44 82 GLY A N 1
ATOM 669 C CA . GLY A 1 82 ? 3.963 9.918 0.777 1.00 80.44 82 GLY A CA 1
ATOM 670 C C . GLY A 1 82 ? 4.739 10.218 -0.492 1.00 80.44 82 GLY A C 1
ATOM 671 O O . GLY A 1 82 ? 4.735 11.326 -1.015 1.00 80.44 82 GLY A O 1
ATOM 672 N N . SER A 1 83 ? 5.420 9.198 -0.996 1.00 83.12 83 SER A N 1
ATOM 673 C CA . SER A 1 83 ? 6.090 9.249 -2.297 1.00 83.12 83 SER A CA 1
ATOM 674 C C . SER A 1 83 ? 5.825 7.966 -3.060 1.00 83.12 83 SER A C 1
ATOM 676 O O . SER A 1 83 ? 5.574 6.918 -2.467 1.00 83.12 83 SER A O 1
ATOM 678 N N . ASN A 1 84 ? 5.878 8.037 -4.382 1.00 83.38 84 ASN A N 1
ATOM 679 C CA . ASN A 1 84 ? 5.921 6.852 -5.214 1.00 83.38 84 ASN A CA 1
ATOM 680 C C . ASN A 1 84 ? 7.106 6.939 -6.171 1.00 83.38 84 ASN A C 1
ATOM 682 O O . ASN A 1 84 ? 7.576 8.024 -6.507 1.00 83.38 84 ASN A O 1
ATOM 686 N N . PHE A 1 85 ? 7.604 5.776 -6.564 1.00 83.81 85 PHE A N 1
ATOM 687 C CA . PHE A 1 85 ? 8.668 5.652 -7.549 1.00 83.81 85 PHE A CA 1
ATOM 688 C C . PHE A 1 85 ? 8.307 4.494 -8.460 1.00 83.81 85 PHE A C 1
ATOM 690 O O . PHE A 1 85 ? 7.974 3.405 -7.979 1.00 83.81 85 PHE A O 1
ATOM 697 N N . ARG A 1 86 ? 8.362 4.722 -9.768 1.00 83.69 86 ARG A N 1
ATOM 698 C CA . ARG A 1 86 ? 8.155 3.668 -10.757 1.00 83.69 86 ARG A CA 1
ATOM 699 C C . ARG A 1 86 ? 9.497 3.081 -11.141 1.00 83.69 86 ARG A C 1
ATOM 701 O O . ARG A 1 86 ? 10.519 3.761 -11.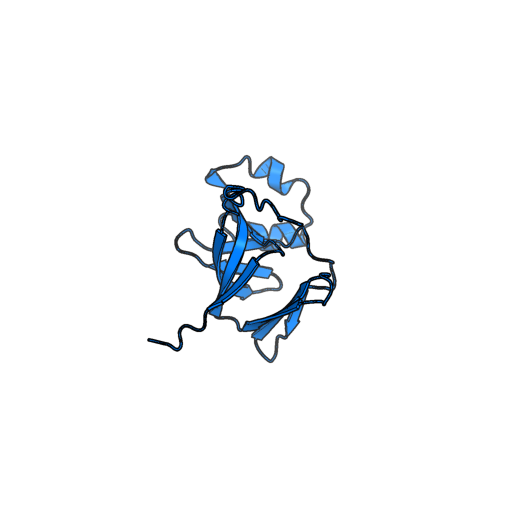113 1.00 83.69 86 ARG A O 1
ATOM 708 N N . TYR A 1 87 ? 9.493 1.809 -11.512 1.00 82.69 87 TYR A N 1
ATOM 709 C CA . TYR A 1 87 ? 10.719 1.121 -11.912 1.00 82.69 87 TYR A CA 1
ATOM 710 C C . TYR A 1 87 ? 11.352 1.699 -13.177 1.00 82.69 87 TYR A C 1
ATOM 712 O O . TYR A 1 87 ? 12.565 1.637 -13.320 1.00 82.69 87 TYR A O 1
ATOM 720 N N . GLU A 1 88 ? 10.562 2.319 -14.053 1.00 80.44 88 GLU A N 1
ATOM 721 C CA . GLU A 1 88 ? 11.084 3.037 -15.222 1.00 80.44 88 GLU A CA 1
ATOM 722 C C . GLU A 1 88 ? 11.861 4.314 -14.867 1.00 80.44 88 GLU A C 1
ATOM 724 O O . GLU A 1 88 ? 12.695 4.755 -15.653 1.00 80.44 88 GLU A O 1
ATOM 729 N N . ASP A 1 89 ? 11.641 4.867 -13.671 1.00 77.00 89 ASP A N 1
ATOM 730 C CA . ASP A 1 89 ? 12.245 6.124 -13.223 1.00 77.00 89 ASP A CA 1
ATOM 731 C C . ASP A 1 89 ? 13.512 5.905 -12.373 1.00 77.00 89 ASP A C 1
ATOM 733 O O . ASP A 1 89 ? 14.162 6.870 -11.962 1.00 77.00 89 ASP A O 1
ATOM 737 N N . ILE A 1 90 ? 13.872 4.648 -12.067 1.00 75.44 90 ILE A N 1
ATOM 738 C CA . ILE A 1 90 ? 14.970 4.308 -11.150 1.00 75.44 90 ILE A CA 1
ATOM 739 C C . ILE A 1 90 ? 15.824 3.133 -11.643 1.00 75.44 90 ILE A C 1
ATOM 741 O O . ILE A 1 90 ? 15.406 2.300 -12.439 1.00 75.44 90 ILE A O 1
ATOM 745 N N . LEU A 1 91 ? 17.036 3.012 -11.094 1.00 77.06 91 LEU A N 1
ATOM 746 C CA . LEU A 1 91 ? 17.885 1.832 -11.288 1.00 77.06 91 LEU A CA 1
ATOM 747 C C . LEU A 1 91 ? 17.354 0.654 -10.451 1.00 77.06 91 LEU A C 1
ATOM 749 O O . LEU A 1 91 ? 17.748 0.479 -9.295 1.00 77.06 91 LEU A O 1
ATOM 753 N N . VAL A 1 92 ? 16.461 -0.141 -11.045 1.00 73.75 92 VAL A N 1
ATOM 754 C CA . VAL A 1 92 ? 15.744 -1.255 -10.395 1.00 73.75 92 VAL A CA 1
ATOM 755 C C . VAL A 1 92 ? 16.688 -2.256 -9.734 1.00 73.75 92 VAL A C 1
ATOM 757 O O . VAL A 1 92 ? 16.462 -2.622 -8.585 1.00 73.75 92 VAL A O 1
ATOM 760 N N . ASP A 1 93 ? 17.781 -2.639 -10.396 1.00 75.25 93 ASP A N 1
ATOM 761 C CA . ASP A 1 93 ? 18.730 -3.618 -9.847 1.00 75.25 93 ASP A CA 1
ATOM 762 C C . ASP A 1 93 ? 19.312 -3.154 -8.507 1.00 75.25 93 ASP A C 1
ATOM 764 O O . ASP A 1 93 ? 19.368 -3.909 -7.539 1.00 75.25 93 ASP A O 1
ATOM 768 N N . ARG A 1 94 ? 19.673 -1.868 -8.407 1.00 73.38 94 ARG A N 1
ATOM 769 C CA . ARG A 1 94 ? 20.160 -1.289 -7.150 1.00 73.38 94 ARG A CA 1
ATOM 770 C C . ARG A 1 94 ? 19.052 -1.231 -6.100 1.00 73.38 94 ARG A C 1
ATOM 772 O O . ARG A 1 94 ? 19.327 -1.461 -4.930 1.00 73.38 94 ARG A O 1
ATOM 779 N N . PHE A 1 95 ? 17.823 -0.924 -6.508 1.00 76.00 95 PHE A N 1
ATOM 780 C CA . PHE A 1 95 ? 16.677 -0.868 -5.603 1.00 76.00 95 PHE A CA 1
ATOM 781 C C . PHE A 1 95 ? 16.332 -2.241 -5.000 1.00 76.00 95 PHE A C 1
ATOM 783 O O . PHE A 1 95 ? 15.935 -2.317 -3.837 1.00 76.00 95 PHE A O 1
ATOM 790 N N . MET A 1 96 ? 16.496 -3.313 -5.778 1.00 78.50 96 MET A N 1
ATOM 791 C CA . MET A 1 96 ? 16.168 -4.683 -5.376 1.00 78.50 96 MET A CA 1
ATOM 792 C C . MET A 1 96 ? 17.261 -5.359 -4.534 1.00 78.50 96 MET A C 1
ATOM 794 O O . MET A 1 96 ? 16.946 -6.272 -3.778 1.00 78.50 96 MET A O 1
ATOM 798 N N . ASN A 1 97 ? 18.522 -4.919 -4.623 1.00 79.75 97 ASN A N 1
ATOM 799 C CA . ASN A 1 97 ? 19.657 -5.579 -3.956 1.00 79.75 97 ASN A CA 1
ATOM 800 C C . ASN A 1 97 ? 19.555 -5.649 -2.422 1.00 79.75 97 ASN A C 1
ATOM 802 O O . ASN A 1 97 ? 20.066 -6.594 -1.828 1.00 79.75 97 ASN A O 1
ATOM 806 N N . ASP A 1 98 ? 18.883 -4.684 -1.791 1.00 80.88 98 ASP A N 1
ATOM 807 C CA . ASP A 1 98 ? 18.751 -4.608 -0.328 1.00 80.88 98 ASP A CA 1
ATOM 808 C C . ASP A 1 98 ? 17.395 -5.148 0.178 1.00 80.88 98 ASP A C 1
ATOM 810 O O . ASP A 1 98 ? 16.997 -4.887 1.315 1.00 80.88 98 ASP A O 1
ATOM 814 N N . LYS A 1 99 ? 16.640 -5.856 -0.675 1.00 82.00 99 LYS A N 1
ATOM 815 C CA . LYS A 1 99 ? 15.293 -6.369 -0.377 1.00 82.00 99 LYS A CA 1
ATOM 816 C C . LYS A 1 99 ? 15.319 -7.842 0.006 1.00 82.00 99 LYS A C 1
ATOM 818 O O . LYS A 1 99 ? 16.105 -8.621 -0.531 1.00 82.00 99 LYS A O 1
ATOM 823 N N . THR A 1 100 ? 14.444 -8.241 0.930 1.00 83.31 100 THR A N 1
ATOM 824 C CA . THR A 1 100 ? 14.299 -9.663 1.273 1.00 83.31 100 THR A CA 1
ATOM 825 C C . THR A 1 100 ? 13.580 -10.417 0.144 1.00 83.31 100 THR A C 1
ATOM 827 O O . THR A 1 100 ? 12.916 -9.794 -0.689 1.00 83.31 100 THR A O 1
ATOM 830 N N . PRO A 1 101 ? 13.661 -11.758 0.080 1.00 83.81 101 PRO A N 1
ATOM 831 C CA . PRO A 1 101 ? 12.894 -12.534 -0.896 1.00 83.81 101 PRO A CA 1
ATOM 832 C C . PRO A 1 101 ? 11.382 -12.256 -0.854 1.00 83.81 101 PRO A C 1
ATOM 834 O O . PRO A 1 101 ? 10.725 -12.240 -1.896 1.00 83.81 101 PRO A O 1
ATOM 837 N N . GLU A 1 102 ? 10.830 -12.002 0.333 1.00 81.06 102 GLU A N 1
ATOM 838 C CA . GLU A 1 102 ? 9.423 -11.644 0.528 1.00 81.06 102 GLU A CA 1
ATOM 839 C C . GLU A 1 102 ? 9.104 -10.270 -0.070 1.00 81.06 102 GLU A C 1
ATOM 841 O O . GLU A 1 102 ? 8.110 -10.130 -0.784 1.00 81.06 102 GLU A O 1
ATOM 846 N N . ASP A 1 103 ? 9.975 -9.281 0.142 1.00 83.06 103 ASP A N 1
ATOM 847 C CA . ASP A 1 103 ? 9.846 -7.971 -0.496 1.00 83.06 103 ASP A CA 1
ATOM 848 C C . ASP A 1 103 ? 9.893 -8.115 -2.025 1.00 83.06 103 ASP A C 1
ATOM 850 O O . ASP A 1 103 ? 9.021 -7.611 -2.733 1.00 83.06 103 ASP A O 1
ATOM 854 N N . ILE A 1 104 ? 10.871 -8.862 -2.552 1.00 84.81 104 ILE A N 1
ATOM 855 C CA . ILE A 1 104 ? 11.040 -9.093 -3.996 1.00 84.81 104 ILE A CA 1
ATOM 856 C C . ILE A 1 104 ? 9.779 -9.729 -4.598 1.00 84.81 104 ILE A C 1
ATOM 858 O O . ILE A 1 104 ? 9.339 -9.324 -5.678 1.00 84.81 104 ILE A O 1
ATOM 862 N N . LYS A 1 105 ? 9.142 -10.676 -3.901 1.00 87.94 105 LYS A N 1
ATOM 863 C CA . LYS A 1 105 ? 7.867 -11.269 -4.338 1.00 87.94 105 LYS A CA 1
ATOM 864 C C . LYS A 1 105 ? 6.789 -10.200 -4.545 1.00 87.94 105 LYS A C 1
ATOM 866 O O . LYS A 1 105 ? 6.111 -10.203 -5.572 1.00 87.94 105 LYS A O 1
ATOM 871 N N . CYS A 1 106 ? 6.633 -9.275 -3.602 1.00 87.19 106 CYS A N 1
ATOM 872 C CA . CYS A 1 106 ? 5.628 -8.220 -3.717 1.00 87.19 106 CYS A CA 1
ATOM 873 C C . CYS A 1 106 ? 5.965 -7.221 -4.830 1.00 87.19 106 CYS A C 1
ATOM 875 O O . CYS A 1 106 ? 5.075 -6.795 -5.568 1.00 87.19 106 CYS A O 1
ATOM 877 N N . LEU A 1 107 ? 7.250 -6.902 -4.979 1.00 87.00 107 LEU A N 1
ATOM 878 C CA . LEU A 1 107 ? 7.778 -5.919 -5.921 1.00 87.00 107 LEU A CA 1
ATOM 879 C C . LEU A 1 107 ? 7.746 -6.402 -7.380 1.00 87.00 107 LEU A C 1
ATOM 881 O O . LEU A 1 107 ? 7.369 -5.647 -8.268 1.00 87.00 107 LEU A O 1
ATOM 885 N N . THR A 1 108 ? 8.064 -7.670 -7.645 1.00 85.50 108 THR A N 1
ATOM 886 C CA . THR A 1 108 ? 8.122 -8.238 -9.013 1.00 85.50 108 THR A CA 1
ATOM 887 C C . THR A 1 108 ? 6.797 -8.199 -9.768 1.00 85.50 108 THR A C 1
ATOM 889 O O . THR A 1 108 ? 6.792 -8.180 -10.996 1.00 85.50 108 THR A O 1
ATOM 892 N N . THR A 1 109 ? 5.669 -8.180 -9.059 1.00 85.62 109 THR A N 1
ATOM 893 C CA . THR A 1 109 ? 4.345 -8.088 -9.688 1.00 85.62 109 THR A CA 1
ATOM 894 C C . THR A 1 109 ? 3.828 -6.652 -9.794 1.00 85.62 109 THR A C 1
ATOM 896 O O . THR A 1 109 ? 2.749 -6.451 -10.353 1.00 85.62 109 THR A O 1
ATOM 899 N N . ALA A 1 110 ? 4.558 -5.670 -9.259 1.00 89.88 110 ALA A N 1
ATOM 900 C CA . ALA A 1 110 ? 4.211 -4.254 -9.262 1.00 89.88 110 ALA A CA 1
ATOM 901 C C . ALA A 1 110 ? 4.979 -3.479 -10.347 1.00 89.88 110 ALA A C 1
ATOM 903 O O . ALA A 1 110 ? 6.001 -3.928 -10.857 1.00 89.88 110 ALA A O 1
ATOM 904 N N . VAL A 1 111 ? 4.496 -2.283 -10.684 1.00 90.38 111 VAL A N 1
ATOM 905 C CA . VAL A 1 111 ? 5.180 -1.348 -11.605 1.00 90.38 111 VAL A CA 1
ATOM 906 C C . VAL A 1 111 ? 6.064 -0.330 -10.868 1.00 90.38 111 VAL A C 1
ATOM 908 O O . VAL A 1 111 ? 6.685 0.540 -11.482 1.00 90.38 111 VAL A O 1
ATOM 911 N N . GLY A 1 112 ? 6.097 -0.409 -9.538 1.00 88.94 112 GLY A N 1
ATOM 912 C CA . GLY A 1 112 ? 6.776 0.537 -8.665 1.00 88.94 112 GLY A CA 1
ATOM 913 C C . GLY A 1 112 ? 6.393 0.353 -7.201 1.00 88.94 112 GLY A C 1
ATOM 914 O O . GLY A 1 112 ? 5.708 -0.606 -6.835 1.00 88.94 112 GLY A O 1
ATOM 915 N N . VAL A 1 113 ? 6.814 1.306 -6.372 1.00 88.62 113 VAL A N 1
ATOM 916 C CA . VAL A 1 113 ? 6.556 1.324 -4.927 1.00 88.62 113 VAL A CA 1
ATOM 917 C C . VAL A 1 113 ? 5.842 2.604 -4.531 1.00 88.62 113 VAL A C 1
ATOM 919 O O . VAL A 1 113 ? 6.203 3.686 -4.989 1.00 88.62 113 VAL A O 1
ATOM 922 N N . ALA A 1 114 ? 4.845 2.474 -3.662 1.00 88.69 114 ALA A N 1
ATOM 923 C CA . ALA A 1 114 ? 4.175 3.572 -2.986 1.00 88.69 114 ALA A CA 1
ATOM 924 C C . ALA A 1 114 ? 4.561 3.552 -1.502 1.00 88.69 114 ALA A C 1
ATOM 926 O O . ALA A 1 114 ? 4.161 2.659 -0.761 1.00 88.69 114 ALA A O 1
ATOM 927 N N . ASN A 1 115 ? 5.342 4.537 -1.068 1.00 87.06 115 ASN A N 1
ATOM 928 C CA . ASN A 1 115 ? 5.681 4.743 0.333 1.00 87.06 115 ASN A CA 1
ATOM 929 C C . ASN A 1 115 ? 4.573 5.556 0.995 1.00 87.06 115 ASN A C 1
ATOM 931 O O . ASN A 1 115 ? 4.490 6.771 0.797 1.00 87.06 115 ASN A O 1
ATOM 935 N N . LEU A 1 116 ? 3.741 4.875 1.774 1.00 83.12 116 LEU A N 1
ATOM 936 C CA . LEU A 1 116 ? 2.619 5.460 2.490 1.00 83.12 116 LEU A CA 1
ATOM 937 C C . LEU A 1 116 ? 3.112 6.142 3.763 1.00 83.12 116 LEU A C 1
ATOM 939 O O . LEU A 1 116 ? 3.765 5.527 4.609 1.00 83.12 116 LEU A O 1
ATOM 943 N N . GLY A 1 117 ? 2.824 7.435 3.857 1.00 74.44 117 GLY A N 1
ATOM 944 C CA . GLY A 1 117 ? 3.091 8.264 5.020 1.00 74.44 117 GLY A CA 1
ATOM 945 C C . GLY A 1 117 ? 2.039 8.097 6.113 1.00 74.44 117 GLY A C 1
ATOM 946 O O . GLY A 1 117 ? 1.019 7.434 5.948 1.00 74.44 117 GLY A O 1
ATOM 947 N N . THR A 1 118 ? 2.336 8.687 7.267 1.00 67.19 118 THR A N 1
ATOM 948 C CA . THR A 1 118 ? 1.557 8.525 8.507 1.00 67.19 118 THR A CA 1
ATOM 949 C C . THR A 1 118 ? 0.791 9.782 8.933 1.00 67.19 118 THR A C 1
ATOM 951 O O . THR A 1 118 ? -0.071 9.714 9.809 1.00 67.19 118 THR A O 1
ATOM 954 N N . ILE A 1 119 ? 1.107 10.935 8.335 1.00 62.28 119 ILE A N 1
ATOM 955 C CA . ILE A 1 119 ? 0.719 12.264 8.834 1.00 62.28 119 ILE A CA 1
ATOM 956 C C . ILE A 1 119 ? -0.708 12.623 8.416 1.00 62.28 119 ILE A C 1
ATOM 958 O O . ILE A 1 119 ? -1.473 13.173 9.208 1.00 62.28 119 ILE A O 1
ATOM 962 N N . SER A 1 120 ? -1.069 12.316 7.174 1.00 64.50 120 SER A N 1
ATOM 963 C CA . SER A 1 120 ? -2.403 12.549 6.635 1.00 64.50 120 SER A CA 1
ATOM 964 C C . SER A 1 12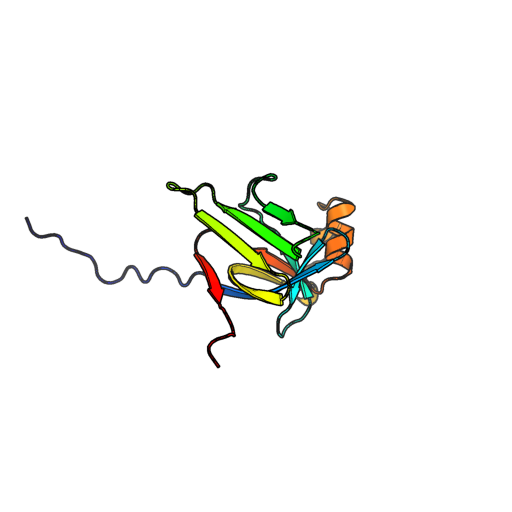0 ? -2.837 11.280 5.936 1.00 64.50 120 SER A C 1
ATOM 966 O O . SER A 1 120 ? -2.333 11.003 4.858 1.00 64.50 120 SER A O 1
ATOM 968 N N . ILE A 1 121 ? -3.707 10.499 6.575 1.00 67.06 121 ILE A N 1
ATOM 969 C CA . ILE A 1 121 ? -4.356 9.326 5.988 1.00 67.06 121 ILE A CA 1
ATOM 970 C C . ILE A 1 121 ? -5.857 9.612 6.002 1.00 67.06 121 ILE A C 1
ATOM 972 O O . ILE A 1 121 ? -6.457 9.760 7.068 1.00 67.06 121 ILE A O 1
ATOM 976 N N . GLU A 1 122 ? -6.457 9.686 4.821 1.00 71.12 122 GLU A N 1
ATOM 977 C CA . GLU A 1 122 ? -7.879 9.937 4.620 1.00 71.12 122 GLU A CA 1
ATOM 978 C C . GLU A 1 122 ? -8.525 8.744 3.909 1.00 71.12 122 GLU A C 1
ATOM 980 O O . GLU A 1 122 ? -7.964 8.157 2.978 1.00 71.12 122 GLU A O 1
ATOM 985 N N . LYS A 1 123 ? -9.726 8.386 4.370 1.00 61.66 123 LYS A N 1
ATOM 986 C CA . LYS A 1 123 ? -10.591 7.394 3.735 1.00 61.66 123 LYS A CA 1
ATOM 987 C C . LYS A 1 123 ? -11.713 8.130 3.021 1.00 61.66 123 LYS A C 1
ATOM 989 O O . LYS A 1 123 ? -12.442 8.879 3.668 1.00 61.66 123 LYS A O 1
ATOM 994 N N . TYR A 1 124 ? -11.863 7.890 1.723 1.00 53.38 124 TYR A N 1
ATOM 995 C CA . TYR A 1 124 ? -13.008 8.389 0.969 1.00 53.38 124 TYR A CA 1
ATOM 996 C C . TYR A 1 124 ? -14.008 7.258 0.756 1.00 53.38 124 TYR A C 1
ATOM 998 O O . TYR A 1 124 ? -13.668 6.216 0.197 1.00 53.38 124 TYR A O 1
ATOM 1006 N N . ASP A 1 125 ? -15.236 7.468 1.214 1.00 45.94 125 ASP A N 1
ATOM 1007 C CA . ASP A 1 125 ? -16.354 6.574 0.947 1.00 45.94 125 ASP A CA 1
ATOM 1008 C C . ASP A 1 125 ? -16.967 7.007 -0.394 1.00 45.94 125 ASP A C 1
ATOM 1010 O O . ASP A 1 125 ? -17.510 8.104 -0.509 1.00 45.94 125 ASP A O 1
ATOM 1014 N N . MET A 1 126 ? -16.851 6.194 -1.450 1.00 47.44 126 MET A N 1
ATOM 1015 C CA . MET A 1 126 ? -17.456 6.521 -2.758 1.00 47.44 126 MET A CA 1
ATOM 1016 C C . MET A 1 126 ? -18.990 6.368 -2.768 1.00 47.44 126 MET A C 1
ATOM 1018 O O . MET A 1 126 ? -19.610 6.444 -3.826 1.00 47.44 126 MET A O 1
ATOM 1022 N N . SER A 1 127 ? -19.595 6.164 -1.598 1.00 44.94 127 SER A N 1
ATOM 1023 C CA . SER A 1 127 ? -21.032 5.993 -1.385 1.00 44.94 127 SER A CA 1
ATOM 1024 C C . SER A 1 127 ? -21.852 7.287 -1.560 1.00 44.94 127 SER A C 1
ATOM 1026 O O . SER A 1 127 ? -23.075 7.212 -1.612 1.00 44.94 127 SER A O 1
ATOM 1028 N N . ASP A 1 128 ? -21.205 8.452 -1.696 1.00 39.09 128 ASP A N 1
ATOM 1029 C CA . ASP A 1 128 ? -21.851 9.769 -1.867 1.00 39.09 128 ASP A CA 1
ATOM 1030 C C . ASP A 1 128 ? -21.978 10.222 -3.344 1.00 39.09 128 ASP A C 1
ATOM 1032 O O . ASP A 1 128 ? -21.818 11.405 -3.664 1.00 39.09 128 ASP A O 1
ATOM 1036 N N . LYS A 1 129 ? -22.258 9.298 -4.274 1.00 37.78 129 LYS A N 1
ATOM 1037 C CA . LYS A 1 129 ? -22.612 9.626 -5.670 1.00 37.78 129 LYS A CA 1
ATOM 1038 C C . LYS A 1 129 ? -23.999 9.142 -6.062 1.00 37.78 129 LYS A C 1
ATOM 1040 O O . LYS A 1 129 ? -24.305 7.960 -5.803 1.00 37.78 129 LYS A O 1
#